Protein AF-0000000069898664 (afdb_homodimer)

Sequence (174 aa):
MEAEGLEAWYGCQQRQCWLRGFKIQTRITNEKYLRTHKEVELLISGFFREMFLKRPDNIQEFAADYFTDPRLPNKIHMQLIKEKKAAMEAEGLEAWYGCQQRQCWLRGFKIQTRITNEKYLRTHKEVELLISGFFREMFLKRPDNIQEFAADYFTDPRLPNKIHMQLIKEKKAA

Radius of gyration: 19.49 Å; Cα contacts (8 Å, |Δi|>4): 79; chains: 2; bounding box: 53×51×31 Å

Secondary structure (DSSP, 8-state):
--HHHHHHHHHTTSHHHHHHHHHHHHHHHHHHHHHH-HHHHHHHHHHHHHHHHH--S-HHHHHHHHHT-TTHHHHHHHHHHHHHHH-/--HHHHHHHHHTTSHHHHHHHHHHHHHHHHHHHHHH-HHHHHHHHHHHHHHHHH--S-HHHHHHHHHT-TTHHHHHHHHHHHHHHH-

Foldseek 3Di:
DVVVVVCCVVVCVDPVVVVVVVVVVVVVVVVVVCVVVVLVVCLVVVLVVVCVVVVDPDSVVSVVCSVPPPCNVVVSVVVVVVVVVVD/DVVVVVCCVVVCVDPVVVVVVVVVVVVVVVVVVCVVPVLVVCLVVVLVVVCVVVVDPDSVVSNVCSVPPPCNVVVSVVVVVVVVVVD

Solvent-accessible surface area (backbone atoms only — not comparable to full-atom values): 9620 Å² total; per-residue (Å²): 121,68,64,65,53,48,46,48,47,52,68,34,50,48,76,54,34,56,45,49,52,50,50,50,50,49,51,50,54,51,52,55,48,33,71,76,34,57,70,58,35,50,54,53,51,50,50,52,54,50,43,68,71,65,60,64,93,51,57,62,62,51,45,22,52,58,47,55,37,86,61,44,64,58,54,50,53,53,51,52,55,52,50,59,68,63,97,122,67,62,63,53,48,48,49,45,53,66,33,54,44,77,53,35,56,46,49,52,49,49,50,52,48,52,50,52,51,52,54,49,34,70,75,33,58,70,57,34,50,55,53,50,50,50,50,52,50,43,70,71,65,59,63,92,50,59,63,60,52,45,23,52,57,48,55,39,85,62,44,63,58,54,51,52,52,51,51,55,53,50,59,69,61,96

Structure (mmCIF, N/CA/C/O backbone):
data_AF-0000000069898664-model_v1
#
loop_
_entity.id
_entity.type
_entity.pdbx_description
1 polymer 'RIIa domain-containing protein 1'
#
loop_
_atom_site.group_PDB
_atom_site.id
_atom_site.type_symbol
_atom_site.label_atom_id
_atom_site.label_alt_id
_atom_site.label_comp_id
_atom_site.label_asym_id
_atom_site.label_entity_id
_atom_site.label_seq_id
_atom_site.pdbx_PDB_ins_code
_atom_site.Cartn_x
_atom_site.Cartn_y
_atom_site.Cartn_z
_atom_site.occupancy
_atom_site.B_iso_or_equiv
_atom_site.auth_seq_id
_atom_site.auth_comp_id
_atom_site.auth_asym_id
_atom_site.auth_atom_id
_atom_site.pdbx_PDB_model_num
ATOM 1 N N . MET A 1 1 ? -35.938 18.844 9 1 43.38 1 MET A N 1
ATOM 2 C CA . MET A 1 1 ? -35.25 17.594 8.68 1 43.38 1 MET A CA 1
ATOM 3 C C . MET A 1 1 ? -34.469 17.703 7.367 1 43.38 1 MET A C 1
ATOM 5 O O . MET A 1 1 ? -33.562 16.938 7.109 1 43.38 1 MET A O 1
ATOM 9 N N . GLU A 1 2 ? -34.969 18.547 6.52 1 46.78 2 GLU A N 1
ATOM 10 C CA . GLU A 1 2 ? -34.375 18.75 5.211 1 46.78 2 GLU A CA 1
ATOM 11 C C . GLU A 1 2 ? -33.094 19.562 5.32 1 46.78 2 GLU A C 1
ATOM 13 O O . GLU A 1 2 ? -32.219 19.484 4.445 1 46.78 2 GLU A O 1
ATOM 18 N N . ALA A 1 3 ? -33.125 20.531 6.188 1 51.16 3 ALA A N 1
ATOM 19 C CA . ALA A 1 3 ? -32 21.484 6.316 1 51.16 3 ALA A CA 1
ATOM 20 C C . ALA A 1 3 ? -30.75 20.781 6.805 1 51.16 3 ALA A C 1
ATOM 22 O O . ALA A 1 3 ? -29.641 21.312 6.648 1 51.16 3 ALA A O 1
ATOM 23 N N . GLU A 1 4 ? -30.891 19.75 7.652 1 51.84 4 GLU A N 1
ATOM 24 C CA . GLU A 1 4 ? -29.734 19 8.141 1 51.84 4 GLU A CA 1
ATOM 25 C C . GLU A 1 4 ? -29.016 18.281 7 1 51.84 4 GLU A C 1
ATOM 27 O O . GLU A 1 4 ? -27.875 17.844 7.164 1 51.84 4 GLU A O 1
ATOM 32 N N . GLY A 1 5 ? -29.781 17.969 5.965 1 48.12 5 GLY A N 1
ATOM 33 C CA . GLY A 1 5 ? -29.125 17.375 4.805 1 48.12 5 GLY A CA 1
ATOM 34 C C . GLY A 1 5 ? -28.25 18.359 4.051 1 48.12 5 GLY A C 1
ATOM 35 O O . GLY A 1 5 ? -27.172 17.984 3.57 1 48.12 5 GLY A O 1
ATOM 36 N N . LEU A 1 6 ? -28.766 19.609 3.785 1 46.62 6 LEU A N 1
ATOM 37 C CA . LEU A 1 6 ? -28.016 20.625 3.053 1 46.62 6 LEU A CA 1
ATOM 38 C C . LEU A 1 6 ? -26.812 21.094 3.852 1 46.62 6 LEU A C 1
ATOM 40 O O . LEU A 1 6 ? -25.734 21.344 3.283 1 46.62 6 LEU A O 1
ATOM 44 N N . GLU A 1 7 ? -26.969 21.453 5.086 1 51.66 7 GLU A N 1
ATOM 45 C CA . GLU A 1 7 ? -25.844 21.828 5.93 1 51.66 7 GLU A CA 1
ATOM 46 C C . GLU A 1 7 ? -24.812 20.688 6.023 1 51.66 7 GLU A C 1
ATOM 48 O O . GLU A 1 7 ? -23.625 20.938 6.145 1 51.66 7 GLU A O 1
ATOM 53 N N . ALA A 1 8 ? -25.281 19.438 6.191 1 49.94 8 ALA A N 1
ATOM 54 C CA . ALA A 1 8 ? -24.391 18.281 6.02 1 49.94 8 ALA A CA 1
ATOM 55 C C . ALA A 1 8 ? -23.719 18.312 4.652 1 49.94 8 ALA A C 1
ATOM 57 O O . ALA A 1 8 ? -22.547 17.969 4.527 1 49.94 8 ALA A O 1
ATOM 58 N N . TRP A 1 9 ? -24.5 18.641 3.57 1 48.56 9 TRP A N 1
ATOM 59 C CA . TRP A 1 9 ? -23.953 18.938 2.248 1 48.56 9 TRP A CA 1
ATOM 60 C C . TRP A 1 9 ? -23.062 20.172 2.287 1 48.56 9 TRP A C 1
ATOM 62 O O . TRP A 1 9 ? -21.984 20.203 1.699 1 48.56 9 TRP A O 1
ATOM 72 N N . TYR A 1 10 ? -23.609 21.297 2.764 1 48.31 10 TYR A N 1
ATOM 73 C CA . TYR A 1 10 ? -22.781 22.5 2.852 1 48.31 10 TYR A CA 1
ATOM 74 C C . TYR A 1 10 ? -21.578 22.266 3.758 1 48.31 10 TYR A C 1
ATOM 76 O O . TYR A 1 10 ? -20.5 22.797 3.498 1 48.31 10 TYR A O 1
ATOM 84 N N . GLY A 1 11 ? -21.812 21.797 4.918 1 49.09 11 GLY A N 1
ATOM 85 C CA . GLY A 1 11 ? -20.797 21.422 5.875 1 49.09 11 GLY A CA 1
ATOM 86 C C . GLY A 1 11 ? -19.891 20.312 5.379 1 49.09 11 GLY A C 1
ATOM 87 O O . GLY A 1 11 ? -18.797 20.109 5.906 1 49.09 11 GLY A O 1
ATOM 88 N N . CYS A 1 12 ? -20.5 19.281 4.773 1 53.78 12 CYS A N 1
ATOM 89 C CA . CYS A 1 12 ? -19.781 18.375 3.873 1 53.78 12 CYS A CA 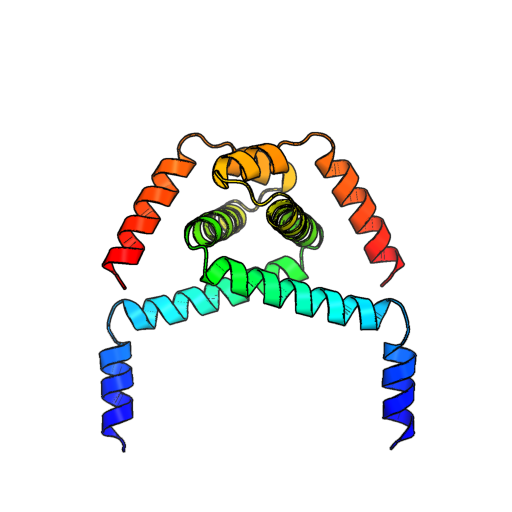1
ATOM 90 C C . CYS A 1 12 ? -19.109 19.156 2.754 1 53.78 12 CYS A C 1
ATOM 92 O O . CYS A 1 12 ? -18.406 18.578 1.927 1 53.78 12 CYS A O 1
ATOM 94 N N . GLN A 1 13 ? -19.688 20.297 2.324 1 50.22 13 GLN A N 1
ATOM 95 C CA . GLN A 1 13 ? -19.266 21.234 1.301 1 50.22 13 GLN A CA 1
ATOM 96 C C . GLN A 1 13 ? -17.734 21.297 1.211 1 50.22 13 GLN A C 1
ATOM 98 O O . GLN A 1 13 ? -17.188 21.438 0.12 1 50.22 13 GLN A O 1
ATOM 103 N N . GLN A 1 14 ? -17.172 21.953 2.389 1 52.84 14 GLN A N 1
ATOM 104 C CA . GLN A 1 14 ? -15.828 22.469 2.18 1 52.84 14 GLN A CA 1
ATOM 105 C C . GLN A 1 14 ? -14.852 21.359 1.801 1 52.84 14 GLN A C 1
ATOM 107 O O . GLN A 1 14 ? -15.234 20.188 1.74 1 52.84 14 GLN A O 1
ATOM 112 N N . ARG A 1 15 ? -13.398 21.609 1.849 1 61.62 15 ARG A N 1
ATOM 113 C CA . ARG A 1 15 ? -12.25 20.828 1.419 1 61.62 15 ARG A CA 1
ATOM 114 C C . ARG A 1 15 ? -12.266 19.438 2.049 1 61.62 15 ARG A C 1
ATOM 116 O O . ARG A 1 15 ? -11.906 18.453 1.403 1 61.62 15 ARG A O 1
ATOM 123 N N . GLN A 1 16 ? -13.266 19.375 3.199 1 64.81 16 GLN A N 1
ATOM 124 C CA . GLN A 1 16 ? -13.086 18.125 3.941 1 64.81 16 GLN A CA 1
ATOM 125 C C . GLN A 1 16 ? -13.898 17 3.318 1 64.81 16 GLN A C 1
ATOM 127 O O . GLN A 1 16 ? -13.438 15.852 3.26 1 64.81 16 GLN A O 1
ATOM 132 N N . CYS A 1 17 ? -15.25 17.359 2.84 1 64.75 17 CYS A N 1
ATOM 133 C CA . CYS A 1 17 ? -16.062 16.312 2.256 1 64.75 17 CYS A CA 1
ATOM 134 C C . CYS A 1 17 ? -15.461 15.82 0.944 1 64.75 17 CYS A C 1
ATOM 136 O O . CYS A 1 17 ? -15.438 14.617 0.68 1 64.75 17 CYS A O 1
ATOM 138 N N . TRP A 1 18 ? -15.125 16.797 0.112 1 72.81 18 TRP A N 1
ATOM 139 C CA . TRP A 1 18 ? -14.492 16.422 -1.152 1 72.81 18 TRP A CA 1
ATOM 140 C C . TRP A 1 18 ? -13.242 15.594 -0.913 1 72.81 18 TRP A C 1
ATOM 142 O O . TRP A 1 18 ? -13.031 14.578 -1.579 1 72.81 18 TRP A O 1
ATOM 152 N N . LEU A 1 19 ? -12.547 15.938 0.14 1 74.31 19 LEU A N 1
ATOM 153 C CA . LEU A 1 19 ? -11.32 15.227 0.456 1 74.31 19 LEU A CA 1
ATOM 154 C C . LEU A 1 19 ? -11.617 13.805 0.924 1 74.31 19 LEU A C 1
ATOM 156 O O . LEU A 1 19 ? -10.906 12.859 0.56 1 74.31 19 LEU A O 1
ATOM 160 N N . ARG A 1 20 ? -12.703 13.82 1.722 1 76.38 20 ARG A N 1
ATOM 161 C CA . ARG A 1 20 ? -13.078 12.5 2.197 1 76.38 20 ARG A CA 1
ATOM 162 C C . ARG A 1 20 ? -13.539 11.609 1.044 1 76.38 20 ARG A C 1
ATOM 164 O O . ARG A 1 20 ? -13.172 10.438 0.969 1 76.38 20 ARG A O 1
ATOM 171 N N . GLY A 1 21 ? -14.375 12.141 0.169 1 80.62 21 GLY A N 1
ATOM 172 C CA . GLY A 1 21 ? -14.828 11.398 -0.998 1 80.62 21 GLY A CA 1
ATOM 173 C C . GLY A 1 21 ? -13.688 10.969 -1.91 1 80.62 21 GLY A C 1
ATOM 174 O O . GLY A 1 21 ? -13.664 9.836 -2.393 1 80.62 21 GLY A O 1
ATOM 175 N N . PHE A 1 22 ? -12.773 11.883 -2.113 1 81.38 22 PHE A N 1
ATOM 176 C CA . PHE A 1 2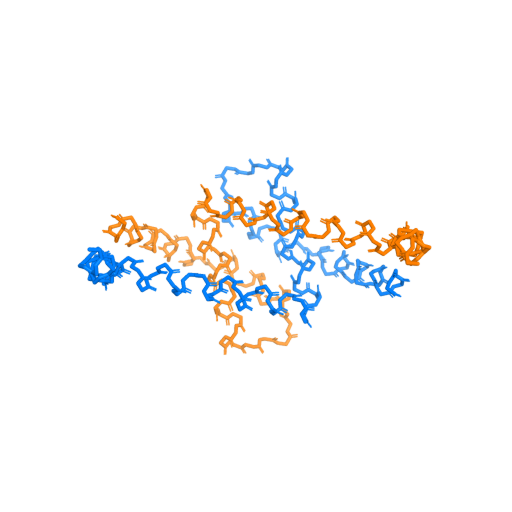2 ? -11.609 11.594 -2.938 1 81.38 22 PHE A CA 1
ATOM 177 C C . PHE A 1 22 ? -10.773 10.477 -2.318 1 81.38 22 PHE A C 1
ATOM 179 O O . PHE A 1 22 ? -10.32 9.57 -3.02 1 81.38 22 PHE A O 1
ATOM 186 N N . LYS A 1 23 ? -10.617 10.523 -1.045 1 84.75 23 LYS A N 1
ATOM 187 C CA . LYS A 1 23 ? -9.836 9.516 -0.34 1 84.75 23 LYS A CA 1
ATOM 188 C C . LYS A 1 23 ? -10.484 8.133 -0.454 1 84.75 23 LYS A C 1
ATOM 190 O O . LYS A 1 23 ? -9.797 7.141 -0.694 1 84.75 23 LYS A O 1
ATOM 195 N N . ILE A 1 24 ? -11.773 8.125 -0.294 1 86.69 24 ILE A N 1
ATOM 196 C CA . ILE A 1 24 ? -12.508 6.871 -0.406 1 86.69 24 ILE A CA 1
ATOM 197 C C . ILE A 1 24 ? -12.359 6.312 -1.819 1 86.69 24 ILE A C 1
ATOM 199 O O . ILE A 1 24 ? -12.055 5.12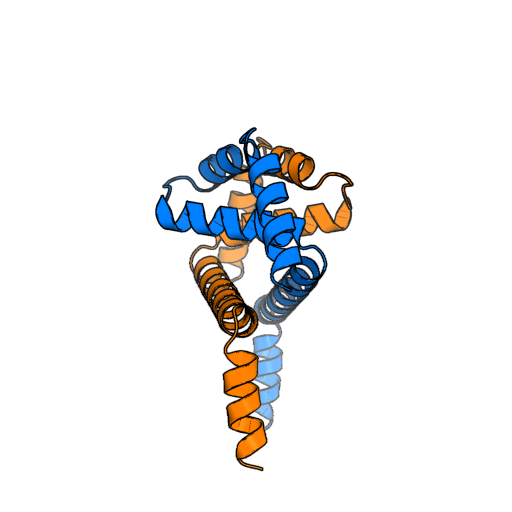9 -1.998 1 86.69 24 ILE A O 1
ATOM 203 N N . GLN A 1 25 ? -12.594 7.145 -2.777 1 88.62 25 GLN A N 1
ATOM 204 C CA . GLN A 1 25 ? -12.461 6.707 -4.164 1 88.62 25 GLN A CA 1
ATOM 205 C C . GLN A 1 25 ? -11.055 6.18 -4.445 1 88.62 25 GLN A C 1
ATOM 207 O O . GLN A 1 25 ? -10.891 5.188 -5.156 1 88.62 25 GLN A O 1
ATOM 212 N N . THR A 1 26 ? -10.062 6.848 -3.965 1 88.12 26 THR A N 1
ATOM 213 C CA . THR A 1 26 ? -8.68 6.41 -4.129 1 88.12 26 THR A CA 1
ATOM 214 C C . THR A 1 26 ? -8.477 5.027 -3.518 1 88.12 26 THR A C 1
ATOM 216 O O . THR A 1 26 ? -7.875 4.152 -4.137 1 88.12 26 THR A O 1
ATOM 219 N N . ARG A 1 27 ? -9.008 4.82 -2.295 1 87.5 27 ARG A N 1
ATOM 220 C CA . ARG A 1 27 ? -8.906 3.525 -1.628 1 87.5 27 ARG A CA 1
ATOM 221 C C . ARG A 1 27 ? -9.57 2.428 -2.453 1 87.5 27 ARG A C 1
ATOM 223 O O . ARG A 1 27 ? -9.016 1.336 -2.605 1 87.5 27 ARG A O 1
ATOM 230 N N . ILE A 1 28 ? -10.672 2.729 -2.982 1 90.56 28 ILE A N 1
ATOM 231 C CA . ILE A 1 28 ? -11.398 1.769 -3.801 1 90.56 28 ILE A CA 1
ATOM 232 C C . ILE A 1 28 ? -10.602 1.454 -5.066 1 90.56 28 ILE A C 1
ATOM 234 O O . ILE A 1 28 ? -10.445 0.288 -5.434 1 90.56 28 ILE A O 1
ATOM 238 N N . THR A 1 29 ? -10.156 2.498 -5.727 1 91.81 29 THR A N 1
ATOM 239 C CA . THR A 1 29 ? -9.375 2.33 -6.949 1 91.81 29 THR A CA 1
ATOM 240 C C . THR A 1 29 ? -8.109 1.517 -6.676 1 91.81 29 THR A C 1
ATOM 242 O O . THR A 1 29 ? -7.766 0.621 -7.449 1 91.81 29 THR A O 1
ATOM 245 N N . ASN A 1 30 ? -7.473 1.812 -5.586 1 89.62 30 ASN A N 1
ATOM 246 C CA . ASN A 1 30 ? -6.266 1.081 -5.211 1 89.62 30 ASN A CA 1
ATOM 247 C C . ASN A 1 30 ? -6.566 -0.392 -4.945 1 89.62 30 ASN A C 1
ATOM 249 O O . ASN A 1 30 ? -5.84 -1.271 -5.414 1 89.62 30 ASN A O 1
ATOM 253 N N . GLU A 1 31 ? -7.637 -0.656 -4.242 1 89.94 31 GLU A N 1
ATOM 254 C CA . GLU A 1 31 ? -8.031 -2.031 -3.947 1 89.94 31 GLU A CA 1
ATOM 255 C C . GLU A 1 31 ? -8.352 -2.799 -5.227 1 89.94 31 GLU A C 1
ATOM 257 O O . GLU A 1 31 ? -7.969 -3.963 -5.371 1 89.94 31 GLU A O 1
ATOM 262 N N . LYS A 1 32 ? -9.055 -2.166 -6.125 1 92.44 32 LYS A N 1
ATOM 263 C CA . LYS A 1 32 ? -9.367 -2.799 -7.398 1 92.44 32 LYS A CA 1
ATOM 264 C C . LYS A 1 32 ? -8.102 -3.145 -8.172 1 92.44 32 LYS A C 1
ATOM 266 O O . LYS A 1 32 ? -8 -4.227 -8.758 1 92.44 32 LYS A O 1
ATOM 271 N N . TYR A 1 33 ? -7.211 -2.309 -8.234 1 91.81 33 TYR A N 1
ATOM 272 C CA . TYR A 1 33 ? -5.934 -2.527 -8.906 1 91.81 33 TYR A CA 1
ATOM 273 C C . TYR A 1 33 ? -5.188 -3.705 -8.297 1 91.81 33 TYR A C 1
ATOM 275 O O . TYR A 1 33 ? -4.699 -4.582 -9.008 1 91.81 33 TYR A O 1
ATOM 283 N N . LEU A 1 34 ? -5.078 -3.762 -6.98 1 90.94 34 LEU A N 1
ATOM 284 C CA . LEU A 1 34 ? -4.398 -4.844 -6.277 1 90.94 34 LEU A CA 1
ATOM 285 C C . LEU A 1 34 ? -5.039 -6.191 -6.598 1 90.94 34 LEU A C 1
ATOM 287 O O . LEU A 1 34 ? -4.34 -7.195 -6.746 1 90.94 34 LEU A O 1
ATOM 291 N N . ARG A 1 35 ? -6.305 -6.168 -6.828 1 89.38 35 ARG A N 1
ATOM 292 C CA . ARG A 1 35 ? -7.023 -7.406 -7.113 1 89.38 35 ARG A CA 1
ATOM 293 C C . ARG A 1 35 ? -6.695 -7.922 -8.508 1 89.38 35 ARG A C 1
ATOM 295 O O . ARG A 1 35 ? -6.723 -9.133 -8.75 1 89.38 35 ARG A O 1
ATOM 302 N N . THR A 1 36 ? -6.375 -7.055 -9.398 1 92.62 36 THR A N 1
ATOM 303 C CA . THR A 1 36 ? -6.117 -7.449 -10.781 1 92.62 36 THR A CA 1
ATOM 304 C C . THR A 1 36 ? -4.617 -7.562 -11.039 1 92.62 36 THR A C 1
ATOM 306 O O . THR A 1 36 ? -4.195 -8.102 -12.062 1 92.62 36 THR A O 1
ATOM 309 N N . HIS A 1 37 ? -3.832 -7.125 -10.18 1 92.38 37 HIS A N 1
ATOM 310 C CA . HIS A 1 37 ? -2.377 -7.16 -10.266 1 92.38 37 HIS A CA 1
ATOM 311 C C . HIS A 1 37 ? -1.769 -7.855 -9.055 1 92.38 37 HIS A C 1
ATOM 313 O O . HIS A 1 37 ? -1.16 -7.203 -8.203 1 92.38 37 HIS A O 1
ATOM 319 N N . LYS A 1 38 ? -1.732 -9.164 -9.055 1 92.62 38 LYS A N 1
ATOM 320 C CA . LYS A 1 38 ? -1.381 -10 -7.914 1 92.62 38 LYS A CA 1
ATOM 321 C C . LYS A 1 38 ? 0.05 -9.727 -7.457 1 92.62 38 LYS A C 1
ATOM 323 O O . LYS A 1 38 ? 0.343 -9.773 -6.258 1 92.62 38 LYS A O 1
ATOM 328 N N . GLU A 1 39 ? 0.917 -9.5 -8.43 1 93.94 39 GLU A N 1
ATOM 329 C CA . GLU A 1 39 ? 2.299 -9.188 -8.086 1 93.94 39 GLU A CA 1
ATOM 330 C C . GLU A 1 39 ? 2.375 -7.969 -7.168 1 93.94 39 GLU A C 1
ATOM 332 O O . GLU A 1 39 ? 3.1 -7.984 -6.168 1 93.94 39 GLU A O 1
ATOM 337 N N . VAL A 1 40 ? 1.674 -6.984 -7.496 1 94.88 40 VAL A N 1
ATOM 338 C CA . VAL A 1 40 ? 1.665 -5.758 -6.703 1 94.88 40 VAL A CA 1
ATOM 339 C C . VAL A 1 40 ? 0.997 -6.016 -5.355 1 94.88 40 VAL A C 1
ATOM 341 O O . VAL A 1 40 ? 1.465 -5.535 -4.32 1 94.88 40 VAL A O 1
ATOM 344 N N . GLU A 1 41 ? -0.054 -6.703 -5.344 1 93.75 41 GLU A N 1
ATOM 345 C CA . GLU A 1 41 ? -0.727 -7.07 -4.102 1 93.75 41 GLU A CA 1
ATOM 346 C C . GLU A 1 41 ? 0.238 -7.742 -3.129 1 93.75 41 GLU A C 1
ATOM 348 O O . GLU A 1 41 ? 0.282 -7.395 -1.948 1 93.75 41 GLU A O 1
ATOM 353 N N . LEU A 1 42 ? 0.961 -8.703 -3.619 1 93.75 42 LEU A N 1
ATOM 354 C CA . LEU A 1 42 ? 1.901 -9.453 -2.793 1 93.75 42 LEU A CA 1
ATOM 355 C C . LEU A 1 42 ? 3.025 -8.547 -2.291 1 93.75 42 LEU A C 1
ATOM 357 O O . LEU A 1 42 ? 3.453 -8.664 -1.142 1 93.75 42 LEU A O 1
ATOM 361 N N . LEU A 1 43 ? 3.479 -7.695 -3.189 1 95.44 43 LEU A N 1
ATOM 362 C CA . LEU A 1 43 ? 4.52 -6.742 -2.822 1 95.44 43 LEU A CA 1
ATOM 363 C C . LEU A 1 43 ? 4.078 -5.883 -1.644 1 95.44 43 LEU A C 1
ATOM 365 O O . LEU A 1 43 ? 4.793 -5.77 -0.646 1 95.44 43 LEU A O 1
ATOM 369 N N . ILE A 1 44 ? 2.846 -5.336 -1.698 1 95.44 44 ILE A N 1
ATOM 370 C CA . ILE A 1 44 ? 2.338 -4.422 -0.683 1 95.44 44 ILE A CA 1
ATOM 371 C C . ILE A 1 44 ? 1.972 -5.199 0.579 1 95.44 44 ILE A C 1
ATOM 373 O O . ILE A 1 44 ? 2.277 -4.766 1.692 1 95.44 44 ILE A O 1
ATOM 377 N N . SER A 1 45 ? 1.319 -6.312 0.442 1 92.81 45 SER A N 1
ATOM 378 C CA . SER A 1 45 ? 0.959 -7.137 1.592 1 92.81 45 SER A CA 1
ATOM 379 C C . SER A 1 45 ? 2.197 -7.582 2.361 1 92.81 45 SER A C 1
ATOM 381 O O . SER A 1 45 ? 2.205 -7.578 3.594 1 92.81 45 SER A O 1
ATOM 383 N N . GLY A 1 46 ? 3.176 -8.023 1.635 1 94.88 46 GLY A N 1
ATOM 384 C CA . GLY A 1 46 ? 4.43 -8.391 2.277 1 94.88 46 GLY A CA 1
ATOM 385 C C . GLY A 1 46 ? 5.055 -7.246 3.055 1 94.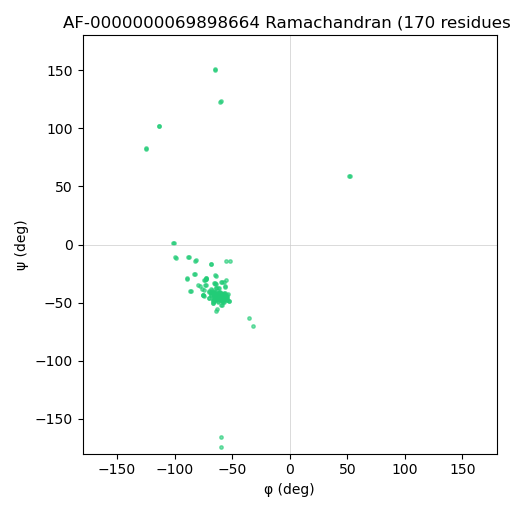88 46 GLY A C 1
ATOM 386 O O . GLY A 1 46 ? 5.547 -7.441 4.168 1 94.88 46 GLY A O 1
ATOM 387 N N . PHE A 1 47 ? 5.055 -6.074 2.447 1 96.19 47 PHE A N 1
ATOM 388 C CA . PHE A 1 47 ? 5.562 -4.871 3.098 1 96.19 47 PHE A CA 1
ATOM 389 C C . PHE A 1 47 ? 4.867 -4.641 4.434 1 96.19 47 PHE A C 1
ATOM 391 O O . PHE A 1 47 ? 5.523 -4.445 5.457 1 96.19 47 PHE A O 1
ATOM 398 N N . PHE A 1 48 ? 3.527 -4.73 4.465 1 94.81 48 PHE A N 1
ATOM 399 C CA . PHE A 1 48 ? 2.758 -4.504 5.684 1 94.81 48 PHE A CA 1
ATOM 400 C C . PHE A 1 48 ? 3.047 -5.586 6.715 1 94.81 48 PHE A C 1
ATOM 402 O O . PHE A 1 48 ? 3.207 -5.289 7.902 1 94.81 48 PHE A O 1
ATOM 409 N N . ARG A 1 49 ? 3.121 -6.789 6.215 1 92.56 49 ARG A N 1
ATOM 410 C CA . ARG A 1 49 ? 3.402 -7.898 7.117 1 92.56 49 ARG A CA 1
ATOM 411 C C . ARG A 1 49 ? 4.719 -7.684 7.855 1 92.56 49 ARG A C 1
ATOM 413 O O . ARG A 1 49 ? 4.773 -7.793 9.086 1 92.56 49 ARG A O 1
ATOM 420 N N . GLU A 1 50 ? 5.723 -7.363 7.152 1 95.69 50 GLU A N 1
ATOM 421 C CA . GLU A 1 50 ? 7.031 -7.145 7.762 1 95.69 50 GLU A CA 1
ATOM 422 C C . GLU A 1 50 ? 7.031 -5.891 8.633 1 95.69 50 GLU A C 1
ATOM 424 O O . GLU A 1 50 ? 7.66 -5.863 9.688 1 95.69 50 GLU A O 1
ATOM 429 N N . MET A 1 51 ? 6.391 -4.902 8.094 1 95.88 51 MET A N 1
ATOM 430 C CA . MET A 1 51 ? 6.281 -3.66 8.859 1 95.88 51 MET A CA 1
ATOM 431 C C . MET A 1 51 ? 5.637 -3.908 10.219 1 95.88 51 MET A C 1
ATOM 433 O O . MET A 1 51 ? 6.094 -3.385 11.234 1 95.88 51 MET A O 1
ATOM 437 N N . PHE A 1 52 ? 4.582 -4.734 10.328 1 93.44 52 PHE A N 1
ATOM 438 C CA . PHE A 1 52 ? 3.852 -5.016 11.555 1 93.44 52 PHE A CA 1
ATOM 439 C C . PHE A 1 52 ? 4.676 -5.898 12.484 1 93.44 52 PHE A C 1
ATOM 441 O O . PHE A 1 52 ? 4.559 -5.797 13.711 1 93.44 52 PHE A O 1
ATOM 448 N N . LEU A 1 53 ? 5.477 -6.68 11.906 1 94 53 LEU A N 1
ATOM 449 C CA . LEU A 1 53 ? 6.328 -7.562 12.688 1 94 53 LEU A CA 1
ATOM 450 C C . LEU A 1 53 ? 7.48 -6.785 13.32 1 94 53 LEU A C 1
ATOM 452 O O . LEU A 1 53 ? 7.793 -6.977 14.5 1 94 53 LEU A O 1
ATOM 456 N N . LYS A 1 54 ? 8.055 -5.926 12.516 1 95.5 54 LYS A N 1
ATOM 457 C CA . LYS A 1 54 ? 9.273 -5.25 12.961 1 95.5 54 LYS A CA 1
ATOM 458 C C . LYS A 1 54 ? 8.945 -3.959 13.695 1 95.5 54 LYS A C 1
ATOM 460 O O . LYS A 1 54 ? 9.727 -3.498 14.531 1 95.5 54 LYS A O 1
ATOM 465 N N . ARG A 1 55 ? 7.859 -3.367 13.344 1 93.38 55 ARG A N 1
ATOM 466 C CA . ARG A 1 55 ? 7.441 -2.1 13.938 1 93.38 55 ARG A CA 1
ATOM 467 C C . ARG A 1 55 ? 8.562 -1.066 13.867 1 93.38 55 ARG A C 1
ATOM 469 O O . ARG A 1 55 ? 8.969 -0.522 14.898 1 93.38 55 ARG A O 1
ATOM 476 N N . PRO A 1 56 ? 9.016 -0.759 12.711 1 95.06 56 PRO A N 1
ATOM 477 C CA . PRO A 1 56 ? 10.133 0.173 12.547 1 95.06 56 PRO A CA 1
ATOM 478 C C . PRO A 1 56 ? 9.797 1.589 13.008 1 95.06 56 PRO A C 1
ATOM 480 O O . PRO A 1 56 ? 8.656 2.033 12.859 1 95.06 56 PRO A O 1
ATOM 483 N N . ASP A 1 57 ? 10.852 2.338 13.484 1 93 57 ASP A N 1
ATOM 484 C CA . ASP A 1 57 ? 10.688 3.729 13.898 1 93 57 ASP A CA 1
ATOM 485 C C . ASP A 1 57 ? 10.625 4.66 12.695 1 93 57 ASP A C 1
ATOM 487 O O . ASP A 1 57 ? 9.984 5.711 12.742 1 93 57 ASP A O 1
ATOM 491 N N . ASN A 1 58 ? 11.375 4.312 11.719 1 94.25 58 ASN A N 1
ATOM 492 C CA . ASN A 1 58 ? 11.414 5.082 10.484 1 94.25 58 ASN A CA 1
ATOM 493 C C . ASN A 1 58 ? 10.844 4.289 9.312 1 94.25 58 ASN A C 1
ATOM 495 O O . ASN A 1 58 ? 11.547 3.467 8.719 1 94.25 58 ASN A O 1
ATOM 499 N N . ILE A 1 59 ? 9.664 4.586 8.969 1 94.5 59 ILE A N 1
ATOM 500 C CA . ILE A 1 59 ? 8.922 3.783 8 1 94.5 59 ILE A CA 1
ATOM 501 C C . ILE A 1 59 ? 9.484 4.02 6.602 1 94.5 59 ILE A C 1
ATOM 503 O O . ILE A 1 59 ? 9.484 3.113 5.766 1 94.5 59 ILE A O 1
ATOM 507 N N . GLN A 1 60 ? 9.914 5.219 6.305 1 94 60 GLN A N 1
ATOM 508 C CA . GLN A 1 60 ? 10.461 5.52 4.988 1 94 60 GLN A CA 1
ATOM 509 C C . GLN A 1 60 ? 11.742 4.723 4.73 1 94 60 GLN A C 1
ATOM 511 O O . GLN A 1 60 ? 11.93 4.172 3.643 1 94 60 GLN A O 1
ATOM 516 N N . GLU A 1 61 ? 12.578 4.711 5.746 1 95.25 61 GLU A N 1
ATOM 517 C CA . GLU A 1 61 ? 13.805 3.92 5.645 1 95.25 61 GLU A CA 1
ATOM 518 C C . GLU A 1 61 ? 13.492 2.428 5.562 1 95.25 61 GLU A C 1
ATOM 520 O O . GLU A 1 61 ? 14.117 1.697 4.793 1 95.25 61 GLU A O 1
ATOM 525 N N . PHE A 1 62 ? 12.578 1.99 6.379 1 97.19 62 PHE A N 1
ATOM 526 C CA . PHE A 1 62 ? 12.148 0.597 6.348 1 97.19 62 PHE A CA 1
ATOM 527 C C . PHE A 1 62 ? 11.641 0.217 4.965 1 97.19 62 PHE A C 1
ATOM 529 O O . PHE A 1 62 ? 11.969 -0.854 4.449 1 97.19 62 PHE A O 1
ATOM 536 N N . ALA A 1 63 ? 10.82 1.124 4.34 1 97.25 63 ALA A N 1
ATOM 537 C CA . ALA A 1 63 ? 10.273 0.885 3.008 1 97.25 63 ALA A CA 1
ATOM 538 C C . ALA A 1 63 ? 11.383 0.782 1.969 1 97.25 63 ALA A C 1
ATOM 540 O O . ALA A 1 63 ? 11.406 -0.153 1.165 1 97.25 63 ALA A O 1
ATOM 541 N N . ALA A 1 64 ? 12.305 1.721 2.037 1 96.81 64 ALA A N 1
ATOM 542 C CA . ALA A 1 64 ? 13.422 1.698 1.102 1 96.81 64 ALA A CA 1
ATOM 543 C C . ALA A 1 64 ? 14.172 0.371 1.176 1 96.81 64 ALA A C 1
ATOM 545 O O . ALA A 1 64 ? 14.453 -0.251 0.147 1 96.81 64 ALA A O 1
ATOM 546 N N . ASP A 1 65 ? 14.43 -0.064 2.377 1 97.44 65 ASP A N 1
ATOM 547 C CA . ASP A 1 65 ? 15.141 -1.321 2.574 1 97.44 65 ASP A CA 1
ATOM 548 C C . ASP A 1 65 ? 14.328 -2.502 2.049 1 97.44 65 ASP A C 1
ATOM 550 O O . ASP A 1 65 ? 14.867 -3.383 1.374 1 97.44 65 ASP A O 1
ATOM 554 N N . TYR A 1 66 ? 13.117 -2.541 2.373 1 97.75 66 TYR A N 1
ATOM 555 C CA . TYR A 1 66 ? 12.25 -3.646 1.984 1 97.75 66 TYR A CA 1
ATOM 556 C C . TYR A 1 66 ? 12.195 -3.787 0.468 1 97.75 66 TYR A C 1
ATOM 558 O O . TYR A 1 66 ? 12.375 -4.883 -0.069 1 97.75 66 TYR A O 1
ATOM 566 N N . PHE A 1 67 ? 11.953 -2.66 -0.27 1 96.81 67 PHE A N 1
ATOM 567 C CA . PHE A 1 67 ? 11.664 -2.723 -1.697 1 96.81 67 PHE A CA 1
ATOM 568 C C . PHE A 1 67 ? 12.953 -2.842 -2.506 1 96.81 67 PHE A C 1
ATOM 570 O O . PHE A 1 67 ? 12.914 -3.166 -3.695 1 96.81 67 PHE A O 1
ATOM 577 N N . THR A 1 68 ? 14.07 -2.582 -1.82 1 97.25 68 THR A N 1
ATOM 578 C CA . THR A 1 68 ? 15.344 -2.732 -2.518 1 97.25 68 THR A CA 1
ATOM 579 C C . THR A 1 68 ? 16.016 -4.051 -2.146 1 97.25 68 THR A C 1
ATOM 581 O O . THR A 1 68 ? 17.125 -4.34 -2.594 1 97.25 68 THR A O 1
ATOM 584 N N . ASP A 1 69 ? 15.383 -4.805 -1.345 1 97 69 ASP A N 1
ATOM 585 C CA . ASP A 1 69 ? 15.906 -6.121 -1 1 97 69 ASP A CA 1
ATOM 586 C C . ASP A 1 69 ? 16.047 -7 -2.242 1 97 69 ASP A C 1
ATOM 588 O O . ASP A 1 69 ? 15.062 -7.258 -2.941 1 97 69 ASP A O 1
ATOM 592 N N . PRO A 1 70 ? 17.266 -7.535 -2.557 1 95.56 70 PRO A N 1
ATOM 593 C CA . PRO A 1 70 ? 17.5 -8.336 -3.762 1 95.56 70 PRO A CA 1
ATOM 594 C C . PRO A 1 70 ? 16.781 -9.688 -3.721 1 95.56 70 PRO A C 1
ATOM 596 O O . PRO A 1 70 ? 16.625 -10.336 -4.758 1 95.56 70 PRO A O 1
ATOM 599 N N . ARG A 1 71 ? 16.344 -10.156 -2.662 1 96.31 71 ARG A N 1
ATOM 600 C CA . ARG A 1 71 ? 15.648 -11.438 -2.525 1 96.31 71 ARG A CA 1
ATOM 601 C C . ARG A 1 71 ? 14.148 -11.281 -2.744 1 96.31 71 ARG A C 1
ATOM 603 O O . ARG A 1 71 ? 13.43 -12.273 -2.887 1 96.31 71 ARG A O 1
ATOM 610 N N . LEU A 1 72 ? 13.766 -10.094 -2.783 1 96.62 72 LEU A N 1
ATOM 611 C CA . LEU A 1 72 ? 12.336 -9.797 -2.82 1 96.62 72 LEU A CA 1
ATOM 612 C C . LEU A 1 72 ? 11.703 -10.336 -4.098 1 96.62 72 LEU A C 1
ATOM 614 O O . LEU A 1 72 ? 10.648 -10.969 -4.047 1 96.62 72 LEU A O 1
ATOM 618 N N . PRO A 1 73 ? 12.266 -10.148 -5.273 1 94.69 73 PRO A N 1
ATOM 619 C CA . PRO A 1 73 ? 11.648 -10.648 -6.5 1 94.69 73 PRO A CA 1
ATOM 620 C C . PRO A 1 73 ? 11.391 -12.156 -6.461 1 94.69 73 PRO A C 1
ATOM 622 O O . PRO A 1 73 ? 10.32 -12.609 -6.875 1 94.69 73 PRO A O 1
ATOM 625 N N . ASN A 1 74 ? 12.32 -12.898 -6 1 95.5 74 ASN A N 1
ATOM 626 C CA . ASN A 1 74 ? 12.156 -14.344 -5.898 1 95.5 74 ASN A CA 1
ATOM 627 C C . ASN A 1 74 ? 11.07 -14.711 -4.895 1 95.5 74 ASN A C 1
ATOM 629 O O . ASN A 1 74 ? 10.289 -15.641 -5.129 1 95.5 74 ASN A O 1
ATOM 633 N N . LYS A 1 75 ? 11.133 -14.031 -3.764 1 95.44 75 LYS A N 1
ATOM 634 C CA . LYS A 1 75 ? 10.102 -14.266 -2.758 1 95.44 75 LYS A CA 1
ATOM 635 C C . LYS A 1 75 ? 8.703 -14.062 -3.346 1 95.44 75 LYS A C 1
ATOM 637 O O . LYS A 1 75 ? 7.812 -14.891 -3.135 1 95.44 75 LYS A O 1
ATOM 642 N N . ILE A 1 76 ? 8.492 -13 -4.082 1 95.31 76 ILE A N 1
ATOM 643 C CA . ILE A 1 76 ? 7.203 -12.672 -4.688 1 95.31 76 ILE A CA 1
ATOM 644 C C . ILE A 1 76 ? 6.844 -13.719 -5.734 1 95.31 76 ILE A C 1
ATOM 646 O O . ILE A 1 76 ? 5.688 -14.148 -5.828 1 95.31 76 ILE A O 1
ATOM 650 N N . HIS A 1 77 ? 7.836 -14.039 -6.621 1 94.12 77 HIS A N 1
ATOM 651 C CA . HIS A 1 77 ? 7.609 -15.047 -7.652 1 94.12 77 HIS A CA 1
ATOM 652 C C . HIS A 1 77 ? 7.137 -16.359 -7.047 1 94.12 77 HIS A C 1
ATOM 654 O O . HIS A 1 77 ? 6.211 -17 -7.562 1 94.12 77 HIS A O 1
ATOM 660 N N . MET A 1 78 ? 7.789 -16.75 -5.992 1 94.62 78 MET A N 1
ATOM 661 C CA . MET A 1 78 ? 7.426 -18 -5.328 1 94.62 78 MET A CA 1
ATOM 662 C C . MET A 1 78 ? 6.016 -17.922 -4.758 1 94.62 78 MET A C 1
ATOM 664 O O . MET A 1 78 ? 5.246 -18.875 -4.863 1 94.62 78 MET A O 1
ATOM 668 N N . GLN A 1 79 ? 5.68 -16.781 -4.145 1 91.75 79 GLN A N 1
ATOM 669 C CA . GLN A 1 79 ? 4.34 -16.609 -3.598 1 91.75 79 GLN A CA 1
ATOM 670 C C . GLN A 1 79 ? 3.289 -16.625 -4.703 1 91.75 79 GLN A C 1
ATOM 672 O O . GLN A 1 79 ? 2.172 -17.094 -4.5 1 91.75 79 GLN A O 1
ATOM 677 N N . LEU A 1 80 ? 3.611 -16.031 -5.867 1 92.06 80 LEU A N 1
ATOM 678 C CA . LEU A 1 80 ? 2.699 -16.031 -7.008 1 92.06 80 LEU A CA 1
ATOM 679 C C . LEU A 1 80 ? 2.4 -17.469 -7.457 1 92.06 80 LEU A C 1
ATOM 681 O O . LEU A 1 80 ? 1.253 -17.797 -7.762 1 92.06 80 LEU A O 1
ATOM 685 N N . ILE A 1 81 ? 3.408 -18.25 -7.543 1 91.44 81 ILE A N 1
ATOM 686 C CA . ILE A 1 81 ? 3.27 -19.641 -7.961 1 91.44 81 ILE A CA 1
ATOM 687 C C . ILE A 1 81 ? 2.375 -20.391 -6.973 1 91.44 81 ILE A C 1
ATOM 689 O O . ILE A 1 81 ? 1.5 -21.156 -7.379 1 91.44 81 ILE A O 1
ATOM 693 N N . LYS A 1 82 ? 2.59 -20.094 -5.723 1 86.31 82 LYS A N 1
ATOM 694 C CA . LYS A 1 82 ? 1.807 -20.766 -4.688 1 86.31 82 LYS A CA 1
ATOM 695 C C . LYS A 1 82 ? 0.335 -20.359 -4.77 1 86.31 82 LYS A C 1
ATOM 697 O O . LYS A 1 82 ? -0.55 -21.188 -4.547 1 86.31 82 LYS A O 1
ATOM 702 N N . GLU A 1 83 ? 0.052 -19.125 -5.004 1 82.88 83 GLU A N 1
ATOM 703 C CA . GLU A 1 83 ? -1.33 -18.672 -5.082 1 82.88 83 GLU A CA 1
ATOM 704 C C . GLU A 1 83 ? -2.037 -19.234 -6.305 1 82.88 83 GLU A C 1
ATOM 706 O O . GLU A 1 83 ? -3.238 -19.516 -6.266 1 82.88 83 GLU A O 1
ATOM 711 N N . LYS A 1 84 ? -1.368 -19.312 -7.336 1 82.81 84 LYS A N 1
ATOM 712 C CA . LYS A 1 84 ? -1.944 -19.906 -8.547 1 82.81 84 LYS A CA 1
ATOM 713 C C . LYS A 1 84 ? -2.268 -21.375 -8.352 1 82.81 84 LYS A C 1
ATOM 715 O O . LYS A 1 84 ? -3.248 -21.891 -8.898 1 82.81 84 LYS A O 1
ATOM 720 N N . LYS A 1 85 ? -1.514 -22.031 -7.617 1 76.56 85 LYS A N 1
ATOM 721 C CA . LYS A 1 85 ? -1.75 -23.453 -7.355 1 76.56 85 LYS A CA 1
ATOM 722 C C . LYS A 1 85 ? -2.93 -23.656 -6.406 1 76.56 85 LYS A C 1
ATOM 724 O O . LYS A 1 85 ? -3.648 -24.641 -6.496 1 76.56 85 LYS A O 1
ATOM 729 N N . ALA A 1 86 ? -3.086 -22.656 -5.551 1 68.12 86 ALA A N 1
ATOM 730 C CA . ALA A 1 86 ? -4.168 -22.781 -4.578 1 68.12 86 ALA A CA 1
ATOM 731 C C . ALA A 1 86 ? -5.5 -22.344 -5.188 1 68.12 86 ALA A C 1
ATOM 733 O O . ALA A 1 86 ? -6.562 -22.625 -4.625 1 68.12 86 ALA A O 1
ATOM 734 N N . ALA A 1 87 ? -5.523 -21.516 -6.156 1 62.12 87 ALA A N 1
ATOM 735 C CA . ALA A 1 87 ? -6.77 -21.094 -6.797 1 62.12 87 ALA A CA 1
ATOM 736 C C . ALA A 1 87 ? -7.289 -22.188 -7.73 1 62.12 87 ALA A C 1
ATOM 738 O O . ALA A 1 87 ? -6.508 -22.969 -8.289 1 62.12 87 ALA A O 1
ATOM 739 N N . MET B 1 1 ? -32.469 -26.25 0.899 1 43.44 1 MET B N 1
ATOM 740 C CA . MET B 1 1 ? -31.938 -24.906 1.081 1 43.44 1 MET B CA 1
ATOM 741 C C . MET B 1 1 ? -30.812 -24.906 2.109 1 43.44 1 MET B C 1
ATOM 743 O O . MET B 1 1 ? -30 -23.984 2.137 1 43.44 1 MET B O 1
ATOM 747 N N . GLU B 1 2 ? -30.891 -25.859 2.998 1 46.94 2 GLU B N 1
ATOM 748 C CA . GLU B 1 2 ? -29.906 -25.953 4.07 1 46.94 2 GLU B CA 1
ATOM 749 C C . GLU B 1 2 ? -28.594 -26.531 3.559 1 46.94 2 GLU B C 1
ATOM 751 O O . GLU B 1 2 ? -27.531 -26.312 4.16 1 46.94 2 GLU B O 1
ATOM 756 N N . ALA B 1 3 ? -28.672 -27.469 2.689 1 51.59 3 ALA B N 1
ATOM 757 C CA . ALA B 1 3 ? -27.5 -28.203 2.203 1 51.59 3 ALA B CA 1
ATOM 758 C C . ALA B 1 3 ? -26.562 -27.297 1.417 1 51.59 3 ALA B C 1
ATOM 760 O O . ALA B 1 3 ? -25.375 -27.578 1.276 1 51.59 3 ALA B O 1
ATOM 761 N N . GLU B 1 4 ? -27.109 -26.297 0.692 1 52.22 4 GLU B N 1
ATOM 762 C CA . GLU B 1 4 ? -26.281 -25.359 -0.059 1 52.22 4 GLU B CA 1
ATOM 763 C C . GLU B 1 4 ? -25.406 -24.516 0.873 1 52.22 4 GLU B C 1
ATOM 765 O O . GLU B 1 4 ? -24.453 -23.875 0.428 1 52.22 4 GLU B O 1
ATOM 770 N N . GLY B 1 5 ? -25.891 -24.344 2.109 1 48.34 5 GLY B N 1
ATOM 771 C CA . GLY B 1 5 ? -25.062 -23.641 3.074 1 48.34 5 GLY B CA 1
ATOM 772 C C . GLY B 1 5 ? -23.844 -24.453 3.498 1 48.34 5 GLY B C 1
ATOM 773 O O . GLY B 1 5 ? -22.75 -23.891 3.68 1 48.34 5 GLY B O 1
ATOM 774 N N . LEU B 1 6 ? -24.016 -25.781 3.832 1 47.03 6 LEU B N 1
ATOM 775 C CA . LEU B 1 6 ? -22.922 -26.641 4.273 1 47.03 6 LEU B CA 1
ATOM 776 C C . LEU B 1 6 ? -21.922 -26.875 3.148 1 47.03 6 LEU B C 1
ATOM 778 O O . LEU B 1 6 ? -20.719 -26.906 3.385 1 47.03 6 LEU B O 1
ATOM 782 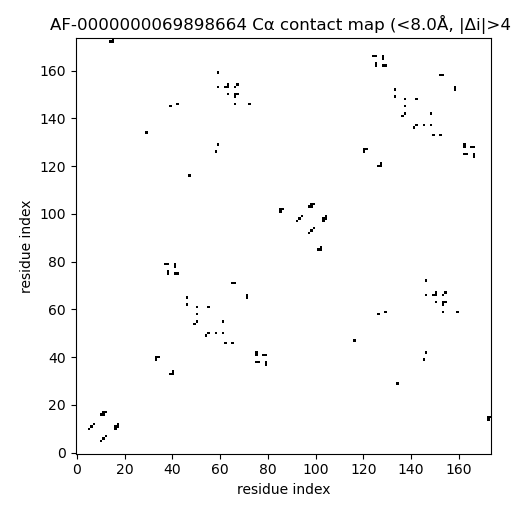N N . GLU B 1 7 ? -22.375 -27.266 1.992 1 52.12 7 GLU B N 1
ATOM 783 C CA . GLU B 1 7 ? -21.469 -27.406 0.86 1 52.12 7 GLU B CA 1
ATOM 784 C C . GLU B 1 7 ? -20.734 -26.109 0.56 1 52.12 7 GLU B C 1
ATOM 786 O O . GLU B 1 7 ? -19.594 -26.125 0.098 1 52.12 7 GLU B O 1
ATOM 791 N N . ALA B 1 8 ? -21.422 -24.938 0.602 1 50.5 8 ALA B N 1
ATOM 792 C CA . ALA B 1 8 ? -20.766 -23.641 0.594 1 50.5 8 ALA B CA 1
ATOM 793 C C . ALA B 1 8 ? -19.719 -23.547 1.711 1 50.5 8 ALA B C 1
ATOM 795 O O . ALA B 1 8 ? -18.641 -23 1.519 1 50.5 8 ALA B O 1
ATOM 796 N N . TRP B 1 9 ? -20.062 -24.047 2.945 1 48.94 9 TRP B N 1
ATOM 797 C CA . TRP B 1 9 ? -19.109 -24.234 4.043 1 48.94 9 TRP B CA 1
ATOM 798 C C . TRP B 1 9 ? -18.062 -25.266 3.68 1 48.94 9 TRP B C 1
ATOM 800 O O . TRP B 1 9 ? -16.859 -25.062 3.928 1 48.94 9 TRP B O 1
ATOM 810 N N . TYR B 1 10 ? -18.484 -26.484 3.338 1 48.91 10 TYR B N 1
ATOM 811 C CA . TYR B 1 10 ? -17.516 -27.5 2.965 1 48.91 10 TYR B CA 1
ATOM 812 C C . TYR B 1 10 ? -16.688 -27.047 1.77 1 48.91 10 TYR B C 1
ATOM 814 O O . TYR B 1 10 ? -15.484 -27.328 1.697 1 48.91 10 TYR B O 1
ATOM 822 N N . GLY B 1 11 ? -17.344 -26.641 0.755 1 49.62 11 GLY B N 1
ATOM 823 C CA . GLY B 1 11 ? -16.703 -26.062 -0.426 1 49.62 11 GLY B CA 1
ATOM 824 C C . GLY B 1 11 ? -15.93 -24.797 -0.136 1 49.62 11 GLY B C 1
ATOM 825 O O . GLY B 1 11 ? -15.062 -24.406 -0.919 1 49.62 11 GLY B O 1
ATOM 826 N N . CYS B 1 12 ? -16.531 -23.922 0.699 1 54.47 12 CYS B N 1
ATOM 827 C CA . CYS B 1 12 ? -15.766 -22.875 1.389 1 54.47 12 CYS B CA 1
ATOM 828 C C . CYS B 1 12 ? -14.641 -23.484 2.225 1 54.47 12 CYS B C 1
ATOM 830 O O . CYS B 1 12 ? -13.812 -22.766 2.779 1 54.47 12 CYS B O 1
ATOM 832 N N . GLN B 1 13 ? -14.867 -24.703 2.773 1 50.34 13 GLN B N 1
ATOM 833 C CA . GLN B 1 13 ? -13.945 -25.484 3.578 1 50.34 13 GLN B CA 1
ATOM 834 C C . GLN B 1 13 ? -12.508 -25.312 3.107 1 50.34 13 GLN B C 1
ATOM 836 O O . GLN B 1 13 ? -11.57 -25.391 3.904 1 50.34 13 GLN B O 1
ATOM 841 N N . GLN B 1 14 ? -12.359 -25.797 1.771 1 53.28 14 GLN B N 1
ATOM 842 C CA . GLN B 1 14 ? -10.953 -26 1.439 1 53.28 14 GLN B CA 1
ATOM 843 C C . GLN B 1 14 ? -10.156 -24.703 1.566 1 53.28 14 GLN B C 1
ATOM 845 O O . GLN B 1 14 ? -10.727 -23.641 1.831 1 53.28 14 GLN B O 1
ATOM 850 N N . ARG B 1 15 ? -8.742 -24.672 1.147 1 61.88 15 ARG B N 1
ATOM 851 C CA . ARG B 1 15 ? -7.699 -23.656 1.268 1 61.88 15 ARG B CA 1
ATOM 852 C C . ARG B 1 15 ? -8.172 -22.312 0.724 1 61.88 15 ARG B C 1
ATOM 854 O O . ARG B 1 15 ? -7.84 -21.266 1.273 1 61.88 15 ARG B O 1
ATOM 861 N N . GLN B 1 16 ? -9.43 -22.469 -0.084 1 65.06 16 GLN B N 1
ATOM 862 C CA . GLN B 1 16 ? -9.734 -21.234 -0.793 1 65.06 16 GLN B CA 1
ATOM 863 C C . GLN B 1 16 ? -10.531 -20.281 0.088 1 65.06 16 GLN B C 1
ATOM 865 O O . GLN B 1 16 ? -10.305 -19.062 0.056 1 65.06 16 GLN B O 1
ATOM 870 N N . CYS B 1 17 ? -11.578 -20.906 0.945 1 64.69 17 CYS B N 1
ATOM 871 C CA . CYS B 1 17 ? -12.383 -20.016 1.786 1 64.69 17 CYS B CA 1
ATOM 872 C C . CYS B 1 17 ? -11.523 -19.375 2.875 1 64.69 17 CYS B C 1
ATOM 874 O O . CYS B 1 17 ? -11.664 -18.188 3.162 1 64.69 17 CYS B O 1
ATOM 876 N N . TRP B 1 18 ? -10.758 -20.25 3.529 1 72.31 18 TRP B N 1
ATOM 877 C CA . TRP B 1 18 ? -9.867 -19.734 4.562 1 72.31 18 TRP B CA 1
ATOM 878 C C . TRP B 1 18 ? -8.945 -18.656 3.992 1 72.31 18 TRP B C 1
ATOM 880 O O . TRP B 1 18 ? -8.75 -17.609 4.609 1 72.31 18 TRP B O 1
ATOM 890 N N . LEU B 1 19 ? -8.555 -18.875 2.775 1 74 19 LEU B N 1
ATOM 891 C CA . LEU B 1 19 ? -7.645 -17.938 2.135 1 74 19 LEU B CA 1
ATOM 892 C C . LEU B 1 19 ? -8.352 -16.609 1.829 1 74 19 LEU B C 1
ATOM 894 O O . LEU B 1 19 ? -7.777 -15.539 1.999 1 74 19 LEU B O 1
ATOM 898 N N . ARG B 1 20 ? -9.594 -16.875 1.384 1 76.75 20 ARG B N 1
ATOM 899 C CA . ARG B 1 20 ? -10.359 -15.672 1.092 1 76.75 20 ARG B CA 1
ATOM 900 C C . ARG B 1 20 ? -10.617 -14.867 2.361 1 76.75 20 ARG B C 1
ATOM 902 O O . ARG B 1 20 ? -10.477 -13.641 2.365 1 76.75 20 ARG B O 1
ATOM 909 N N . GLY B 1 21 ? -11.023 -15.547 3.418 1 80.38 21 GLY B N 1
ATOM 910 C CA . GLY B 1 21 ? -11.242 -14.875 4.691 1 80.38 21 GLY B CA 1
ATOM 911 C C . GLY B 1 21 ? -9.992 -14.211 5.238 1 80.38 21 GLY B C 1
ATOM 912 O O . GLY B 1 21 ? -10.055 -13.078 5.734 1 80.38 21 GLY B O 1
ATOM 913 N N . PHE B 1 22 ? -8.898 -14.906 5.129 1 81.19 22 PHE B N 1
ATOM 914 C CA . PHE B 1 22 ? -7.621 -14.367 5.578 1 81.19 22 PHE B CA 1
ATOM 915 C C . PHE B 1 22 ? -7.25 -13.117 4.781 1 81.19 22 PHE B C 1
ATOM 917 O O . PHE B 1 22 ? -6.801 -12.125 5.352 1 81.19 22 PHE B O 1
ATOM 924 N N . LYS B 1 23 ? -7.477 -13.164 3.52 1 84.56 23 LYS B N 1
ATOM 925 C CA . LYS B 1 23 ? -7.164 -12.039 2.65 1 84.56 23 LYS B CA 1
ATOM 926 C C . LYS B 1 23 ? -8.016 -10.82 3.002 1 84.56 23 LYS B C 1
ATOM 928 O O . LYS B 1 23 ? -7.508 -9.695 3.064 1 84.56 23 LYS B O 1
ATOM 933 N N . ILE B 1 24 ? -9.273 -11.07 3.24 1 86.69 24 ILE B N 1
ATOM 934 C CA . ILE B 1 24 ? -10.18 -9.984 3.611 1 86.69 24 ILE B CA 1
ATOM 935 C C . ILE B 1 24 ? -9.727 -9.367 4.934 1 86.69 24 ILE B C 1
ATOM 937 O O . ILE B 1 24 ? -9.633 -8.148 5.055 1 86.69 24 ILE B O 1
ATOM 941 N N . GLN B 1 25 ? -9.477 -10.211 5.879 1 88.38 25 GLN B N 1
ATOM 942 C CA . GLN B 1 25 ? -9.023 -9.727 7.176 1 88.38 25 GLN B CA 1
ATOM 943 C C . GLN B 1 25 ? -7.738 -8.914 7.039 1 88.38 25 GLN B C 1
ATOM 945 O O . GLN B 1 25 ? -7.57 -7.891 7.707 1 88.38 25 GLN B O 1
ATOM 950 N N . THR B 1 26 ? -6.824 -9.383 6.258 1 87.81 26 THR B N 1
ATOM 951 C CA . THR B 1 26 ? -5.578 -8.664 6.016 1 87.81 26 THR B CA 1
ATOM 952 C C . THR B 1 26 ? -5.852 -7.285 5.418 1 87.81 26 THR B C 1
ATOM 954 O O . THR B 1 26 ? -5.281 -6.285 5.859 1 87.81 26 THR B O 1
ATOM 957 N N . ARG B 1 27 ? -6.754 -7.215 4.418 1 87.44 27 ARG B N 1
ATOM 958 C CA . ARG B 1 27 ? -7.117 -5.945 3.797 1 87.44 27 ARG B CA 1
ATOM 959 C C . ARG B 1 27 ? -7.711 -4.984 4.824 1 87.44 27 ARG B C 1
ATOM 961 O O . ARG B 1 27 ? -7.375 -3.799 4.84 1 87.44 27 ARG B O 1
ATOM 968 N N . ILE B 1 28 ? -8.516 -5.488 5.656 1 90.5 28 ILE B N 1
ATOM 969 C CA . ILE B 1 28 ? -9.148 -4.68 6.695 1 90.5 28 ILE B CA 1
ATOM 970 C C . ILE B 1 28 ? -8.086 -4.172 7.668 1 90.5 28 ILE B C 1
ATOM 972 O O . ILE B 1 28 ? -8.062 -2.99 8.016 1 90.5 28 ILE B O 1
ATOM 976 N N . THR B 1 29 ? -7.25 -5.082 8.117 1 91.5 29 THR B N 1
ATOM 977 C CA . THR B 1 29 ? -6.191 -4.723 9.055 1 91.5 29 THR B CA 1
ATOM 978 C C . THR B 1 29 ? -5.262 -3.676 8.445 1 91.5 29 THR B C 1
ATOM 980 O O . THR B 1 29 ? -4.895 -2.705 9.109 1 91.5 29 THR B O 1
ATOM 983 N N . ASN B 1 30 ? -4.938 -3.869 7.207 1 89.12 30 ASN B N 1
ATOM 984 C CA . ASN B 1 30 ? -4.078 -2.916 6.512 1 89.12 30 ASN B CA 1
ATOM 985 C C . ASN B 1 30 ? -4.734 -1.544 6.402 1 89.12 30 ASN B C 1
ATOM 987 O O . ASN B 1 30 ? -4.098 -0.522 6.664 1 89.12 30 ASN B O 1
ATOM 991 N N . GLU B 1 31 ? -5.996 -1.526 6.059 1 89.81 31 GLU B N 1
ATOM 992 C CA . GLU B 1 31 ? -6.73 -0.27 5.945 1 89.81 31 GLU B CA 1
ATOM 993 C C . GLU B 1 31 ? -6.797 0.452 7.289 1 89.81 31 GLU B C 1
ATOM 995 O O . GLU B 1 31 ? -6.633 1.673 7.352 1 89.81 31 GLU B O 1
ATOM 1000 N N . LYS B 1 32 ? -7.051 -0.271 8.328 1 92.25 32 LYS B N 1
ATOM 1001 C CA . LYS B 1 32 ? -7.09 0.319 9.664 1 92.25 32 LYS B CA 1
ATOM 1002 C C . LYS B 1 32 ? -5.746 0.937 10.031 1 92.25 32 LYS B C 1
ATOM 1004 O O . LYS B 1 32 ? -5.691 2.031 10.594 1 92.25 32 LYS B O 1
ATOM 1009 N N . TYR B 1 33 ? -4.723 0.299 9.805 1 91.38 33 TYR B N 1
ATOM 1010 C CA . TYR B 1 33 ? -3.377 0.794 10.07 1 91.38 33 TYR B CA 1
ATOM 1011 C C . TYR B 1 33 ? -3.104 2.08 9.297 1 91.38 33 TYR B C 1
ATOM 1013 O O . TYR B 1 33 ? -2.611 3.059 9.859 1 91.38 33 TYR B O 1
ATOM 1021 N N . LEU B 1 34 ? -3.42 2.107 8.023 1 90.69 34 LEU B N 1
ATOM 1022 C CA . LEU B 1 34 ? -3.213 3.283 7.18 1 90.69 34 LEU B CA 1
ATOM 1023 C C . LEU B 1 34 ? -3.988 4.48 7.719 1 90.69 34 LEU B C 1
ATOM 1025 O O . LEU B 1 34 ? -3.496 5.609 7.688 1 90.69 34 LEU B O 1
ATOM 1029 N N . ARG B 1 35 ? -5.098 4.227 8.32 1 89.19 35 ARG B N 1
ATOM 1030 C CA . ARG B 1 35 ? -5.934 5.301 8.852 1 89.19 35 ARG B CA 1
ATOM 1031 C C . ARG B 1 35 ? -5.309 5.914 10.094 1 89.19 35 ARG B C 1
ATOM 1033 O O . ARG B 1 35 ? -5.508 7.098 10.383 1 89.19 35 ARG B O 1
ATOM 1040 N N . THR B 1 36 ? -4.562 5.148 10.812 1 92.44 36 THR B N 1
ATOM 1041 C CA . THR B 1 36 ? -3.982 5.629 12.062 1 92.44 36 THR B CA 1
ATOM 1042 C C . THR B 1 36 ? -2.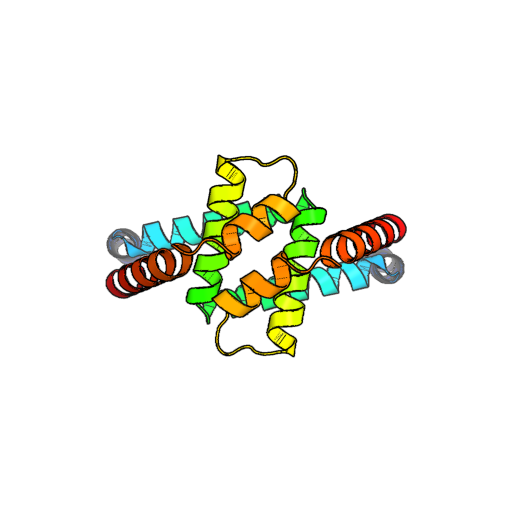531 6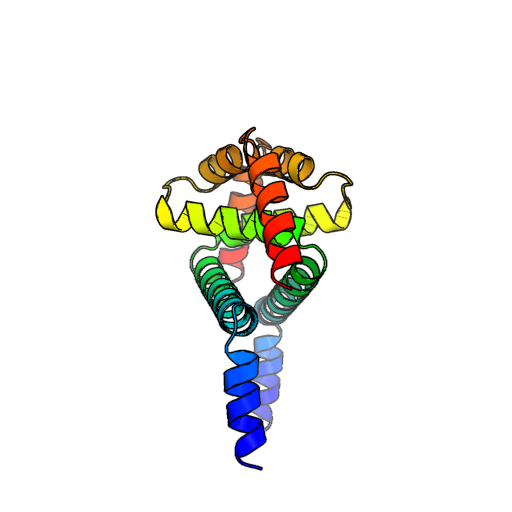.055 11.852 1 92.44 36 THR B C 1
ATOM 1044 O O . THR B 1 36 ? -1.9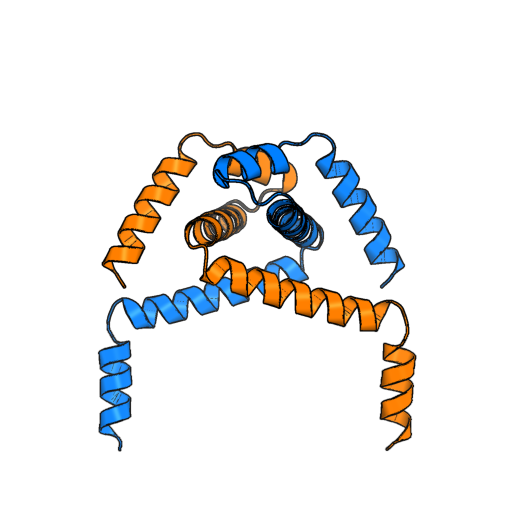41 6.703 12.719 1 92.44 36 THR B O 1
ATOM 1047 N N . HIS B 1 37 ? -1.971 5.758 10.797 1 92.06 37 HIS B N 1
ATOM 1048 C CA . HIS B 1 37 ? -0.596 6.098 10.445 1 92.06 37 HIS B CA 1
ATOM 1049 C C . HIS B 1 37 ? -0.535 6.859 9.125 1 92.06 37 HIS B C 1
ATOM 1051 O O . HIS B 1 37 ? -0.089 6.316 8.109 1 92.06 37 HIS B O 1
ATOM 1057 N N . LYS B 1 38 ? -0.75 8.141 9.156 1 92.56 38 LYS B N 1
ATOM 1058 C CA . LYS B 1 38 ? -0.931 9 7.988 1 92.56 38 LYS B CA 1
ATOM 1059 C C . LYS B 1 38 ? 0.321 9.008 7.113 1 92.56 38 LYS B C 1
ATOM 1061 O O . LYS B 1 38 ? 0.227 9.07 5.887 1 92.56 38 LYS B O 1
ATOM 1066 N N . GLU B 1 39 ? 1.467 8.984 7.785 1 93.88 39 GLU B N 1
ATOM 1067 C CA . GLU B 1 39 ? 2.717 8.945 7.031 1 93.88 39 GLU B CA 1
ATOM 1068 C C . GLU B 1 39 ? 2.76 7.746 6.094 1 93.88 39 GLU B C 1
ATOM 1070 O O . GLU B 1 39 ? 3.137 7.871 4.926 1 93.88 39 GLU B O 1
ATOM 1075 N N . VAL B 1 40 ? 2.393 6.645 6.586 1 94.75 40 VAL B N 1
ATOM 1076 C CA . VAL B 1 40 ? 2.398 5.418 5.797 1 94.75 40 VAL B CA 1
ATOM 1077 C C . VAL B 1 40 ? 1.324 5.496 4.715 1 94.75 40 VAL B C 1
ATOM 1079 O O . VAL B 1 40 ? 1.554 5.086 3.574 1 94.75 40 VAL B O 1
ATOM 1082 N N . GLU B 1 41 ? 0.21 5.953 5.027 1 93.75 41 GLU B N 1
ATOM 1083 C CA . GLU B 1 41 ? -0.858 6.141 4.051 1 93.75 41 GLU B CA 1
ATOM 1084 C C . GLU B 1 41 ? -0.38 6.965 2.859 1 93.75 41 GLU B C 1
ATOM 1086 O O . GLU B 1 41 ? -0.615 6.594 1.707 1 93.75 41 GLU B O 1
ATOM 1091 N N . LEU B 1 42 ? 0.248 8.062 3.146 1 93.88 42 LEU B N 1
ATOM 1092 C CA . LEU B 1 42 ? 0.73 8.961 2.105 1 93.88 42 LEU B CA 1
ATOM 1093 C C . LEU B 1 42 ? 1.812 8.289 1.266 1 93.88 42 LEU B C 1
ATOM 1095 O O . LEU B 1 42 ? 1.849 8.461 0.044 1 93.88 42 LEU B O 1
ATOM 1099 N N . LEU B 1 43 ? 2.674 7.57 1.963 1 95.5 43 LEU B N 1
ATOM 1100 C CA . LEU B 1 43 ? 3.729 6.84 1.27 1 95.5 43 LEU B CA 1
ATOM 1101 C C . LEU B 1 43 ? 3.137 5.875 0.248 1 95.5 43 LEU B C 1
ATOM 1103 O O . LEU B 1 43 ? 3.533 5.879 -0.92 1 95.5 43 LEU B O 1
ATOM 1107 N N . ILE B 1 44 ? 2.109 5.098 0.648 1 95.5 44 ILE B N 1
ATOM 1108 C CA . ILE B 1 44 ? 1.52 4.066 -0.2 1 95.5 44 ILE B CA 1
ATOM 1109 C C . ILE B 1 44 ? 0.646 4.719 -1.271 1 95.5 44 ILE B C 1
ATOM 1111 O O . ILE B 1 44 ? 0.69 4.324 -2.439 1 95.5 44 ILE B O 1
ATOM 1115 N N . SER B 1 45 ? -0.142 5.684 -0.915 1 93 45 SER B N 1
ATOM 1116 C CA . SER B 1 45 ? -0.985 6.383 -1.878 1 93 45 SER B CA 1
ATOM 1117 C C . SER B 1 45 ? -0.148 7.047 -2.965 1 93 45 SER B C 1
ATOM 1119 O O . SER B 1 45 ? -0.508 7.012 -4.145 1 93 45 SER B O 1
ATOM 1121 N N . GLY B 1 46 ? 0.887 7.695 -2.551 1 95 46 GLY B N 1
ATOM 1122 C CA . GLY B 1 46 ? 1.793 8.289 -3.523 1 95 46 GLY B CA 1
ATOM 1123 C C . GLY B 1 46 ? 2.379 7.273 -4.488 1 95 46 GLY B C 1
ATOM 1124 O O . GLY B 1 46 ? 2.477 7.531 -5.688 1 95 46 GLY B O 1
ATOM 1125 N N . PHE B 1 47 ? 2.801 6.148 -3.939 1 96.38 47 PHE B N 1
ATOM 1126 C CA . PHE B 1 47 ? 3.33 5.055 -4.75 1 96.38 47 PHE B CA 1
ATOM 1127 C C . PHE B 1 47 ? 2.33 4.648 -5.824 1 96.38 47 PHE B C 1
ATOM 1129 O O . PHE B 1 47 ? 2.682 4.559 -7.004 1 96.38 47 PHE B O 1
ATOM 1136 N N . PHE B 1 48 ? 1.054 4.453 -5.457 1 95 48 PHE B N 1
ATOM 1137 C CA . PHE B 1 48 ? 0.023 4.039 -6.402 1 95 48 PHE B CA 1
ATOM 1138 C C . PHE B 1 48 ? -0.231 5.129 -7.438 1 95 48 PHE B C 1
ATOM 1140 O O . PHE B 1 48 ? -0.375 4.84 -8.625 1 95 48 PHE B O 1
ATOM 1147 N N . ARG B 1 49 ? -0.263 6.332 -6.941 1 92.88 49 ARG B N 1
ATOM 1148 C CA . ARG B 1 49 ? -0.493 7.449 -7.852 1 92.88 49 ARG B CA 1
ATOM 1149 C C . ARG B 1 49 ? 0.561 7.48 -8.953 1 92.88 49 ARG B C 1
ATOM 1151 O O . ARG B 1 49 ? 0.227 7.559 -10.141 1 92.88 49 ARG B O 1
ATOM 1158 N N . GLU B 1 50 ? 1.783 7.398 -8.586 1 95.88 50 GLU B N 1
ATOM 1159 C CA . GLU B 1 50 ? 2.865 7.43 -9.562 1 95.88 50 GLU B CA 1
ATOM 1160 C C . GLU B 1 50 ? 2.863 6.176 -10.43 1 95.88 50 GLU B C 1
ATOM 1162 O O . GLU B 1 50 ? 3.146 6.242 -11.633 1 95.88 50 GLU B O 1
ATOM 1167 N N . MET B 1 51 ? 2.617 5.086 -9.758 1 96 51 MET B N 1
ATOM 1168 C CA . MET B 1 51 ? 2.541 3.826 -10.492 1 96 51 MET B CA 1
ATOM 1169 C C . MET B 1 51 ? 1.485 3.902 -11.594 1 96 51 MET B C 1
ATOM 1171 O O . MET B 1 51 ? 1.719 3.451 -12.719 1 96 51 MET B O 1
ATOM 1175 N N . PHE B 1 52 ? 0.306 4.5 -11.367 1 93.81 52 PHE B N 1
ATOM 1176 C CA . PHE B 1 52 ? -0.796 4.59 -12.312 1 93.81 52 PHE B CA 1
ATOM 1177 C C . PHE B 1 52 ? -0.479 5.59 -13.422 1 93.81 52 PHE B C 1
ATOM 1179 O O . PHE B 1 52 ? -0.94 5.438 -14.555 1 93.81 52 PHE B O 1
ATOM 1186 N N . LEU B 1 53 ? 0.284 6.535 -13.062 1 94.25 53 LEU B N 1
ATOM 1187 C CA . LEU B 1 53 ? 0.668 7.547 -14.039 1 94.25 53 LEU B CA 1
ATOM 1188 C C . LEU B 1 53 ? 1.715 7 -15.008 1 94.25 53 LEU B C 1
ATOM 1190 O O . LEU B 1 53 ? 1.618 7.211 -16.219 1 94.25 53 LEU B O 1
ATOM 1194 N N . LYS B 1 54 ? 2.66 6.301 -14.453 1 95.62 54 LYS B N 1
ATOM 1195 C CA . LYS B 1 54 ? 3.803 5.871 -15.25 1 95.62 54 LYS B CA 1
ATOM 1196 C C . LYS B 1 54 ? 3.541 4.516 -15.898 1 95.62 54 LYS B C 1
ATOM 1198 O O . LYS B 1 54 ? 4.121 4.199 -16.938 1 95.62 54 LYS B O 1
ATOM 1203 N N . ARG B 1 55 ? 2.756 3.732 -15.258 1 93.75 55 ARG B N 1
ATOM 1204 C CA . ARG B 1 55 ? 2.445 2.389 -15.727 1 93.75 55 ARG B CA 1
ATOM 1205 C C . ARG B 1 55 ? 3.719 1.607 -16.031 1 93.75 55 ARG B C 1
ATOM 1207 O O . ARG B 1 55 ? 3.906 1.127 -17.156 1 93.75 55 ARG B O 1
ATOM 1214 N N . PRO B 1 56 ? 4.555 1.442 -15.086 1 95.31 56 PRO B N 1
ATOM 1215 C CA . PRO B 1 56 ? 5.832 0.759 -15.289 1 95.31 56 PRO B CA 1
ATOM 1216 C C . PRO B 1 56 ? 5.664 -0.712 -15.664 1 95.31 56 PRO B C 1
ATOM 1218 O O . PRO B 1 56 ? 4.73 -1.368 -15.195 1 95.31 56 PRO B O 1
ATOM 1221 N N . ASP B 1 57 ? 6.66 -1.268 -16.438 1 93.19 57 ASP B N 1
ATOM 1222 C CA . ASP B 1 57 ? 6.656 -2.676 -16.828 1 93.19 57 ASP B CA 1
ATOM 1223 C C . ASP B 1 57 ? 7.152 -3.559 -15.68 1 93.19 57 ASP B C 1
ATOM 1225 O O . ASP B 1 57 ? 6.754 -4.719 -15.562 1 93.19 57 ASP B O 1
ATOM 1229 N N . ASN B 1 58 ? 8.062 -3.035 -14.961 1 94.38 58 ASN B N 1
ATOM 1230 C CA . ASN B 1 58 ? 8.625 -3.74 -13.82 1 94.38 58 ASN B CA 1
ATOM 1231 C C . ASN B 1 58 ? 8.281 -3.041 -12.508 1 94.38 58 ASN B C 1
ATOM 1233 O O . ASN B 1 58 ? 8.945 -2.08 -12.117 1 94.38 58 ASN B O 1
ATOM 1237 N N . ILE B 1 59 ? 7.34 -3.561 -11.828 1 94.69 59 ILE B N 1
ATOM 1238 C CA . ILE B 1 59 ? 6.77 -2.893 -10.656 1 94.69 59 ILE B CA 1
ATOM 1239 C C . ILE B 1 59 ? 7.754 -2.967 -9.492 1 94.69 59 ILE B C 1
ATOM 1241 O O . ILE B 1 59 ? 7.82 -2.051 -8.672 1 94.69 59 ILE B O 1
ATOM 1245 N N . GLN B 1 60 ? 8.484 -4.043 -9.375 1 94.12 60 GLN B N 1
ATOM 1246 C CA . GLN B 1 60 ? 9.445 -4.18 -8.289 1 94.12 60 GLN B CA 1
ATOM 1247 C C . GLN B 1 60 ? 10.555 -3.135 -8.398 1 94.12 60 GLN B C 1
ATOM 1249 O O . GLN B 1 60 ? 10.93 -2.52 -7.398 1 94.12 60 GLN B O 1
ATOM 1254 N N . GLU B 1 61 ? 11.047 -2.979 -9.625 1 95.25 61 GLU B N 1
ATOM 1255 C CA . GLU B 1 61 ? 12.062 -1.951 -9.859 1 95.25 61 GLU B CA 1
ATOM 1256 C C . GLU B 1 61 ? 11.484 -0.553 -9.648 1 95.25 61 GLU B C 1
ATOM 1258 O O . GLU B 1 61 ? 12.148 0.314 -9.078 1 95.25 61 GLU B O 1
ATOM 1263 N N . PHE B 1 62 ? 10.312 -0.346 -10.148 1 97.25 62 PHE B N 1
ATOM 1264 C CA . PHE B 1 62 ? 9.633 0.932 -9.953 1 97.25 62 PHE B CA 1
ATOM 1265 C C . PHE B 1 62 ? 9.484 1.245 -8.469 1 97.25 62 PHE B C 1
ATOM 1267 O O . PHE B 1 62 ? 9.727 2.375 -8.039 1 97.25 62 PHE B O 1
ATOM 1274 N N . ALA B 1 63 ? 9.086 0.214 -7.66 1 97.31 63 ALA B N 1
ATOM 1275 C CA . ALA B 1 63 ? 8.922 0.382 -6.219 1 97.31 63 ALA B CA 1
ATOM 1276 C C . ALA B 1 63 ? 10.242 0.741 -5.551 1 97.31 63 ALA B C 1
ATOM 1278 O O . ALA B 1 63 ? 10.312 1.686 -4.762 1 97.31 63 ALA B O 1
ATOM 1279 N N . ALA B 1 64 ? 11.273 0.001 -5.914 1 96.94 64 ALA B N 1
ATOM 1280 C CA . ALA B 1 64 ? 12.586 0.28 -5.352 1 96.94 64 ALA B CA 1
ATOM 1281 C C . ALA B 1 64 ? 13 1.729 -5.602 1 96.94 64 ALA B C 1
ATOM 1283 O O . ALA B 1 64 ? 13.43 2.428 -4.684 1 96.94 64 ALA B O 1
ATOM 1284 N N . ASP B 1 65 ? 12.789 2.188 -6.809 1 97.44 65 ASP B N 1
ATOM 1285 C CA . ASP B 1 65 ? 13.148 3.557 -7.168 1 97.44 65 ASP B CA 1
ATOM 1286 C C . ASP B 1 65 ? 12.305 4.566 -6.391 1 97.44 65 ASP B C 1
ATOM 1288 O O . ASP B 1 65 ? 12.82 5.559 -5.883 1 97.44 65 ASP B O 1
ATOM 1292 N N . TYR B 1 66 ? 11.07 4.336 -6.332 1 97.75 66 TYR B N 1
ATOM 1293 C CA . TYR B 1 66 ? 10.148 5.254 -5.668 1 97.75 66 TYR B CA 1
ATOM 1294 C C . TYR B 1 66 ? 10.508 5.422 -4.199 1 97.75 66 TYR B C 1
ATOM 1296 O O . TYR B 1 66 ? 10.617 6.547 -3.705 1 97.75 66 TYR B O 1
ATOM 1304 N N . PHE B 1 67 ? 10.742 4.301 -3.475 1 96.88 67 PHE B N 1
ATOM 1305 C CA . PHE B 1 67 ? 10.875 4.344 -2.023 1 96.88 67 PHE B CA 1
ATOM 1306 C C . PHE B 1 67 ? 12.289 4.75 -1.626 1 96.88 67 PHE B C 1
ATOM 1308 O O . PHE B 1 67 ? 12.539 5.098 -0.47 1 96.88 67 PHE B O 1
ATOM 1315 N N . THR B 1 68 ? 13.188 4.695 -2.615 1 97.25 68 THR B N 1
ATOM 1316 C CA . THR B 1 68 ? 14.547 5.121 -2.316 1 97.25 68 THR B CA 1
ATOM 1317 C C . THR B 1 68 ? 14.797 6.539 -2.83 1 97.25 68 THR B C 1
ATOM 1319 O O . THR B 1 68 ? 15.906 7.055 -2.723 1 97.25 68 THR B O 1
ATOM 1322 N N . ASP B 1 69 ? 13.82 7.125 -3.395 1 97.06 69 ASP B N 1
ATOM 1323 C CA . ASP B 1 69 ? 13.938 8.508 -3.84 1 97.06 69 ASP B CA 1
ATOM 1324 C C . ASP B 1 69 ? 14.266 9.438 -2.672 1 97.06 69 ASP B C 1
ATOM 1326 O O . ASP B 1 69 ? 13.508 9.516 -1.704 1 97.06 69 ASP B O 1
ATOM 1330 N N . PRO B 1 70 ? 15.383 10.227 -2.717 1 95.5 70 PRO B N 1
ATOM 1331 C CA . PRO B 1 70 ? 15.797 11.102 -1.611 1 95.5 70 PRO B CA 1
ATOM 1332 C C . PRO B 1 70 ? 14.836 12.273 -1.398 1 95.5 70 PRO B C 1
ATOM 1334 O O . PRO B 1 70 ? 14.867 12.914 -0.345 1 95.5 70 PRO B O 1
ATOM 1337 N N . ARG B 1 71 ? 14.031 12.609 -2.264 1 96.38 71 ARG B N 1
ATOM 1338 C CA . ARG B 1 71 ? 13.086 13.719 -2.154 1 96.38 71 ARG B CA 1
ATOM 1339 C C . ARG B 1 71 ? 11.781 13.266 -1.502 1 96.38 71 ARG B C 1
ATOM 1341 O O . ARG B 1 71 ? 10.953 14.094 -1.121 1 96.38 71 ARG B O 1
ATOM 1348 N N . LEU B 1 72 ? 11.664 12.023 -1.384 1 96.69 72 LEU B N 1
ATOM 1349 C CA . LEU B 1 72 ? 10.398 11.445 -0.937 1 96.69 72 LEU B CA 1
ATOM 1350 C C . LEU B 1 72 ? 10.078 11.883 0.489 1 96.69 72 LEU B C 1
ATOM 1352 O O . LEU B 1 72 ? 8.945 12.289 0.778 1 96.69 72 LEU B O 1
ATOM 1356 N N . PRO B 1 73 ? 11 11.844 1.43 1 94.69 73 PRO B N 1
ATOM 1357 C CA . PRO B 1 73 ? 10.68 12.242 2.803 1 94.69 73 PRO B CA 1
ATOM 1358 C C . PRO B 1 73 ? 10.125 13.656 2.891 1 94.69 73 PRO B C 1
ATOM 1360 O O . PRO B 1 73 ? 9.156 13.898 3.617 1 94.69 73 PRO B O 1
ATOM 1363 N N . ASN B 1 74 ? 10.711 14.562 2.201 1 95.44 74 ASN B N 1
ATOM 1364 C CA . ASN B 1 74 ? 10.234 15.945 2.201 1 95.44 74 ASN B CA 1
ATOM 1365 C C . ASN B 1 74 ? 8.844 16.062 1.581 1 95.44 74 ASN B C 1
ATOM 1367 O O . ASN B 1 74 ? 8.008 16.812 2.066 1 95.44 74 ASN B O 1
ATOM 1371 N N . LYS B 1 75 ? 8.711 15.375 0.466 1 95.5 75 LYS B N 1
ATOM 1372 C CA . LYS B 1 75 ? 7.398 15.367 -0.179 1 95.5 75 LYS B CA 1
ATOM 1373 C C . LYS B 1 75 ? 6.312 14.898 0.787 1 95.5 75 LYS B C 1
ATOM 1375 O O . LYS B 1 75 ? 5.25 15.523 0.88 1 95.5 75 LYS B O 1
ATOM 1380 N N . ILE B 1 76 ? 6.551 13.836 1.525 1 95.31 76 ILE B N 1
ATOM 1381 C CA . ILE B 1 76 ? 5.59 13.266 2.467 1 95.31 76 ILE B CA 1
ATOM 1382 C C . ILE B 1 76 ? 5.355 14.25 3.615 1 95.31 76 ILE B C 1
ATOM 1384 O O . ILE B 1 76 ? 4.219 14.43 4.062 1 95.31 76 ILE B O 1
ATOM 1388 N N . HIS B 1 77 ? 6.469 14.789 4.168 1 94.19 77 HIS B N 1
ATOM 1389 C CA . HIS B 1 77 ? 6.359 15.758 5.254 1 94.19 77 HIS B CA 1
ATOM 1390 C C . HIS B 1 77 ? 5.473 16.938 4.859 1 94.19 77 HIS B C 1
ATOM 1392 O O . HIS B 1 77 ? 4.629 17.375 5.648 1 94.19 77 HIS B O 1
ATOM 1398 N N . MET B 1 78 ? 5.688 17.406 3.682 1 94.62 78 MET B N 1
ATOM 1399 C CA . MET B 1 78 ? 4.902 18.531 3.193 1 94.62 78 MET B CA 1
ATOM 1400 C C . MET B 1 78 ? 3.43 18.156 3.062 1 94.62 78 MET B C 1
ATOM 1402 O O . MET B 1 78 ? 2.549 18.938 3.422 1 94.62 78 MET B O 1
ATOM 1406 N N . GLN B 1 79 ? 3.168 16.969 2.533 1 91.75 79 GLN B N 1
ATOM 1407 C CA . GLN B 1 79 ? 1.792 16.5 2.4 1 91.75 79 GLN B CA 1
ATOM 1408 C C . GLN B 1 79 ? 1.135 16.328 3.766 1 91.75 79 GLN B C 1
ATOM 1410 O O . GLN B 1 79 ? -0.066 16.578 3.918 1 91.75 79 GLN B O 1
ATOM 1415 N N . LEU B 1 80 ? 1.897 15.859 4.766 1 91.94 80 LEU B N 1
ATOM 1416 C CA . LEU B 1 80 ? 1.382 15.711 6.121 1 91.94 80 LEU B CA 1
ATOM 1417 C C . LEU B 1 80 ? 0.951 17.062 6.691 1 91.94 80 LEU B C 1
ATOM 1419 O O . LEU B 1 80 ? -0.095 17.156 7.336 1 91.94 80 LEU B O 1
ATOM 1423 N N . ILE B 1 81 ? 1.768 18.031 6.504 1 91.31 81 ILE B N 1
ATOM 1424 C CA . ILE B 1 81 ? 1.48 19.375 6.988 1 91.31 81 ILE B CA 1
ATOM 1425 C C . ILE B 1 81 ? 0.201 19.891 6.336 1 91.31 81 ILE B C 1
ATOM 1427 O O . ILE B 1 81 ? -0.648 20.484 7.008 1 91.31 81 ILE B O 1
ATOM 1431 N N . LYS B 1 82 ? 0.077 19.609 5.062 1 86.31 82 LYS B N 1
ATOM 1432 C CA . LYS B 1 82 ? -1.098 20.078 4.328 1 86.31 82 LYS B CA 1
ATOM 1433 C C . LYS B 1 82 ? -2.365 19.391 4.832 1 86.31 82 LYS B C 1
ATOM 1435 O O . LYS B 1 82 ? -3.424 20.016 4.914 1 86.31 82 LYS B O 1
ATOM 1440 N N . GLU B 1 83 ? -2.312 18.125 5.109 1 82.81 83 GLU B N 1
ATOM 1441 C CA . GLU B 1 83 ? -3.484 17.391 5.582 1 82.81 83 GLU B CA 1
ATOM 1442 C C . GLU B 1 83 ? -3.896 17.859 6.977 1 82.81 83 GLU B C 1
ATOM 1444 O O . GLU B 1 83 ? -5.086 17.875 7.305 1 82.81 83 GLU B O 1
ATOM 1449 N N . LYS B 1 84 ? -2.98 18.109 7.758 1 82.75 84 LYS B N 1
ATOM 1450 C CA . LYS B 1 84 ? -3.275 18.594 9.102 1 82.75 84 LYS B CA 1
ATOM 1451 C C . LYS B 1 84 ? -3.938 19.969 9.055 1 82.75 84 LYS B C 1
ATOM 1453 O O . LYS B 1 84 ? -4.793 20.281 9.883 1 82.75 84 LYS B O 1
ATOM 1458 N N . LYS B 1 85 ? -3.584 20.734 8.141 1 76.56 85 LYS B N 1
ATOM 1459 C CA . LYS B 1 85 ? -4.172 22.062 8.008 1 76.56 85 LYS B CA 1
ATOM 1460 C C . LYS B 1 85 ? -5.594 21.984 7.457 1 76.56 85 LYS B C 1
ATOM 1462 O O . LYS B 1 85 ? -6.441 22.812 7.785 1 76.56 85 LYS B O 1
ATOM 1467 N N . ALA B 1 86 ? -5.793 20.953 6.652 1 68.25 86 ALA B N 1
ATOM 1468 C CA . ALA B 1 86 ? -7.113 20.828 6.051 1 68.25 86 ALA B CA 1
ATOM 1469 C C . ALA B 1 86 ? -8.086 20.156 7.016 1 68.25 86 ALA B C 1
ATOM 1471 O O . ALA B 1 86 ? -9.305 20.188 6.805 1 68.25 86 ALA B O 1
ATOM 1472 N N . ALA B 1 87 ? -7.645 19.375 7.914 1 61.94 87 ALA B N 1
ATOM 1473 C CA . ALA B 1 87 ? -8.531 18.75 8.891 1 61.94 87 ALA B CA 1
ATOM 1474 C C . ALA B 1 87 ? -8.961 19.734 9.961 1 61.94 87 ALA B C 1
ATOM 1476 O O . ALA B 1 87 ? -8.227 20.672 10.273 1 61.94 87 ALA B O 1
#

Organism: Camelus bactrianus (NCBI:txid9837)

pLDDT: mean 83.37, std 16.91, range [43.38, 97.75]

InterPro domains:
  IPR059162 RIIa domain-containing protein 1 [cd22971] (35-75)